Protein AF-A0A1M6SGI1-F1 (afdb_monomer_lite)

Foldseek 3Di:
DDWDWDQAPVRDTDIDDLVVLLVLLVPDLQWDDKDWPQVVDPDQKTKIKTFTDLVVLVVVCCVVCVPDDDDDDPVQQVVQVVVLVVVVVVSQVVSQVVCCVPRNANQKAKDKDWLDRDNVVGTIMMIMIHRNRDHNVVRNVVRVVCCVVVVSD

Structure (mmCIF, N/CA/C/O backbone):
data_AF-A0A1M6SGI1-F1
#
_entry.id   AF-A0A1M6SGI1-F1
#
loop_
_atom_site.group_PDB
_atom_site.id
_atom_site.type_symbol
_atom_site.label_atom_id
_atom_site.label_alt_id
_atom_site.label_comp_id
_atom_site.label_asym_id
_atom_site.label_entity_id
_atom_site.label_seq_id
_atom_site.pdbx_PDB_ins_code
_atom_site.Cartn_x
_atom_site.Cartn_y
_atom_site.Cartn_z
_atom_site.occupancy
_atom_site.B_iso_or_equiv
_atom_site.auth_seq_id
_atom_site.auth_comp_id
_atom_site.auth_asym_id
_atom_site.auth_atom_id
_atom_site.pdbx_PDB_model_num
ATOM 1 N N . MET A 1 1 ? -14.610 9.132 0.129 1.00 84.94 1 MET A N 1
ATOM 2 C CA . MET A 1 1 ? -13.738 9.368 1.307 1.00 84.94 1 MET A CA 1
ATOM 3 C C . MET A 1 1 ? -14.290 8.590 2.481 1.00 84.94 1 MET A C 1
ATOM 5 O O . MET A 1 1 ? -15.375 8.897 2.982 1.00 84.94 1 MET A O 1
ATOM 9 N N . LYS A 1 2 ? -13.537 7.582 2.907 1.00 93.00 2 LYS A N 1
ATOM 10 C CA . LYS A 1 2 ? -13.925 6.625 3.937 1.00 93.00 2 LYS A CA 1
ATOM 11 C C . LYS A 1 2 ? -13.289 7.003 5.268 1.00 93.00 2 LYS A C 1
ATOM 13 O O . LYS A 1 2 ? -12.186 7.530 5.308 1.00 93.00 2 LYS A O 1
ATOM 18 N N . ASN A 1 3 ? -13.989 6.737 6.365 1.00 92.88 3 ASN A N 1
ATOM 19 C CA . ASN A 1 3 ? -13.474 6.956 7.714 1.00 92.88 3 ASN A CA 1
ATOM 20 C C . ASN A 1 3 ? -13.637 5.675 8.523 1.00 92.88 3 ASN A C 1
ATOM 22 O O . ASN A 1 3 ? -14.726 5.098 8.544 1.00 92.88 3 ASN A O 1
ATOM 26 N N . LEU A 1 4 ? -12.570 5.252 9.196 1.00 91.31 4 LEU A N 1
ATOM 27 C CA . LEU A 1 4 ? -12.577 4.109 10.101 1.00 91.31 4 LEU A CA 1
ATOM 28 C C . LEU A 1 4 ? -12.536 4.599 11.547 1.00 91.31 4 LEU A C 1
ATOM 30 O O . LEU A 1 4 ? -11.720 5.450 11.899 1.00 91.31 4 LEU A O 1
ATOM 34 N N . ARG A 1 5 ? -13.425 4.049 12.377 1.00 89.75 5 ARG A N 1
ATOM 35 C CA . ARG A 1 5 ? -13.492 4.307 13.821 1.00 89.75 5 ARG A CA 1
ATOM 36 C C . ARG A 1 5 ? -12.829 3.170 14.567 1.00 89.75 5 ARG A C 1
ATOM 38 O O . ARG A 1 5 ? -13.257 2.021 14.445 1.00 89.75 5 ARG A O 1
ATOM 45 N N . LEU A 1 6 ? -11.791 3.497 15.322 1.00 87.94 6 LEU A N 1
ATOM 46 C CA . LEU A 1 6 ? -10.916 2.526 15.969 1.00 87.94 6 LEU A CA 1
ATOM 47 C C . LEU A 1 6 ? -10.634 2.958 17.408 1.00 87.94 6 LEU A C 1
ATOM 49 O O . LEU A 1 6 ? -10.766 4.131 17.753 1.00 87.94 6 LEU A O 1
ATOM 53 N N . LEU A 1 7 ? -10.231 2.011 18.249 1.00 83.81 7 LEU A N 1
ATOM 54 C CA . LEU A 1 7 ? -9.720 2.307 19.584 1.00 83.81 7 LEU A CA 1
ATOM 55 C C . LEU A 1 7 ? -8.192 2.337 19.525 1.00 83.81 7 LEU A C 1
ATOM 57 O O . LEU A 1 7 ? -7.572 1.364 19.106 1.00 83.81 7 LEU A O 1
ATOM 61 N N . SER A 1 8 ? -7.601 3.449 19.951 1.00 83.06 8 SER A N 1
ATOM 62 C CA . SER A 1 8 ? -6.150 3.560 20.154 1.00 83.06 8 SER A CA 1
ATOM 63 C C . SER A 1 8 ? -5.679 2.758 21.377 1.00 83.06 8 SER A C 1
ATOM 65 O O . SER A 1 8 ? -6.493 2.338 22.207 1.00 83.06 8 SER A O 1
ATOM 67 N N . GLN A 1 9 ? -4.359 2.622 21.550 1.00 80.75 9 GLN A N 1
ATOM 68 C CA . GLN A 1 9 ? -3.719 1.981 22.714 1.00 80.75 9 GLN A CA 1
ATOM 69 C C . GLN A 1 9 ? -4.244 2.506 24.066 1.00 80.75 9 GLN A C 1
ATOM 71 O O . GLN A 1 9 ? -4.374 1.752 25.026 1.00 80.75 9 GLN A O 1
ATOM 76 N N . ASN A 1 10 ? -4.598 3.794 24.141 1.00 85.12 10 ASN A N 1
ATOM 77 C CA . ASN A 1 10 ? -5.084 4.438 25.366 1.00 85.12 10 ASN A CA 1
ATOM 78 C C . ASN A 1 10 ? -6.615 4.351 25.540 1.00 85.12 10 ASN A C 1
ATOM 80 O O . ASN A 1 10 ? -7.183 5.107 26.328 1.00 85.12 10 ASN A O 1
ATOM 84 N N . ALA A 1 11 ? -7.291 3.476 24.784 1.00 81.50 11 ALA A N 1
ATOM 85 C CA . ALA A 1 11 ? -8.750 3.335 24.735 1.00 81.50 11 ALA A CA 1
ATOM 86 C C . ALA A 1 11 ? -9.502 4.622 24.332 1.00 81.50 11 ALA A C 1
ATOM 88 O O . ALA A 1 11 ? -10.689 4.779 24.622 1.00 81.50 11 ALA A O 1
ATOM 89 N N . VAL A 1 12 ? -8.820 5.539 23.638 1.00 85.56 12 VAL A N 1
ATOM 90 C CA . VAL A 1 12 ? -9.430 6.729 23.033 1.00 85.56 12 VAL A CA 1
ATOM 91 C C . VAL A 1 12 ? -9.896 6.366 21.628 1.00 85.56 12 VAL A C 1
ATOM 93 O O . VAL A 1 12 ? -9.118 5.797 20.857 1.00 85.56 12 VAL A O 1
ATOM 96 N N . GLU A 1 13 ? -11.148 6.691 21.295 1.00 89.44 13 GLU A N 1
ATOM 97 C CA . GLU A 1 13 ? -11.665 6.540 19.933 1.00 89.44 13 GLU A CA 1
ATOM 98 C C . GLU A 1 13 ? -10.918 7.493 18.993 1.00 89.44 13 GLU A C 1
ATOM 100 O O . GLU A 1 13 ? -10.863 8.704 19.224 1.00 89.44 13 GLU A O 1
ATOM 105 N N . VAL A 1 14 ? -10.343 6.935 17.934 1.00 90.88 14 VAL A N 1
ATOM 106 C CA . VAL A 1 14 ? -9.654 7.669 16.876 1.00 90.88 14 VAL A CA 1
ATOM 107 C C . VAL A 1 14 ? -10.369 7.436 15.551 1.00 90.88 14 VAL A C 1
ATOM 109 O O . VAL A 1 14 ? -10.895 6.354 15.282 1.00 90.88 14 VAL A O 1
ATOM 112 N N . ASN A 1 15 ? -10.399 8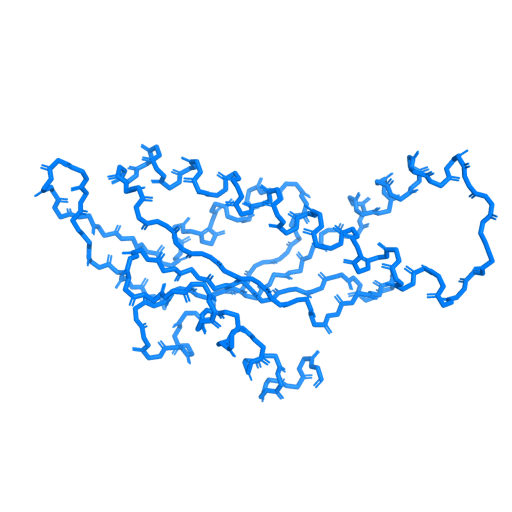.479 14.726 1.00 91.56 15 ASN A N 1
ATOM 113 C CA . ASN A 1 15 ? -10.906 8.409 13.363 1.00 91.56 15 ASN A CA 1
ATOM 114 C C . ASN A 1 15 ? -9.721 8.451 12.405 1.00 91.56 15 ASN A C 1
ATOM 116 O O . ASN A 1 15 ? -8.971 9.428 12.406 1.00 91.56 15 ASN A O 1
ATOM 120 N N . ILE A 1 16 ? -9.580 7.414 11.584 1.00 91.62 16 ILE A N 1
ATOM 121 C CA . ILE A 1 16 ? -8.617 7.395 10.484 1.00 91.62 16 ILE A CA 1
ATOM 122 C C . ILE A 1 16 ? -9.376 7.661 9.189 1.00 91.62 16 ILE A C 1
ATOM 124 O O . ILE A 1 16 ? -10.234 6.871 8.788 1.00 91.62 16 ILE A O 1
ATOM 128 N N . SER A 1 17 ? -9.067 8.791 8.559 1.00 94.38 17 SER A N 1
ATOM 129 C CA . SER A 1 17 ? -9.593 9.171 7.249 1.00 94.38 17 SER A CA 1
ATOM 130 C C . SER A 1 17 ? -8.739 8.554 6.146 1.00 94.38 17 SER A C 1
ATOM 132 O O . SER A 1 17 ? -7.511 8.586 6.230 1.00 94.38 17 SER A O 1
ATOM 134 N N . SER A 1 18 ? -9.373 8.045 5.089 1.00 96.25 18 SER A N 1
ATOM 135 C CA . SER A 1 18 ? -8.664 7.595 3.887 1.00 96.25 18 SER A CA 1
ATOM 136 C C . SER A 1 18 ? -7.860 8.720 3.232 1.00 96.25 18 SER A C 1
ATOM 138 O O . SER A 1 18 ? -6.770 8.489 2.723 1.00 96.25 18 SER A O 1
ATOM 140 N N . GLU A 1 19 ? -8.341 9.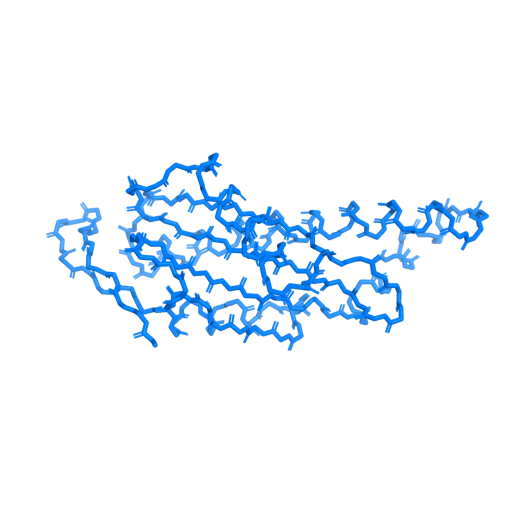959 3.339 1.00 96.81 19 GLU A N 1
ATOM 141 C CA . GLU A 1 19 ? -7.634 11.140 2.840 1.00 96.81 19 GLU A CA 1
ATOM 142 C C . GLU A 1 19 ? -6.364 11.441 3.650 1.00 96.81 19 GLU A C 1
ATOM 144 O O . GLU A 1 19 ? -5.339 11.806 3.086 1.00 96.81 19 GLU A O 1
ATOM 149 N N . ASP A 1 20 ? -6.387 11.257 4.974 1.00 95.75 20 ASP A N 1
ATOM 150 C CA . ASP A 1 20 ? -5.201 11.488 5.812 1.00 95.75 20 ASP A CA 1
ATOM 151 C C . ASP A 1 20 ? -4.075 10.521 5.428 1.00 95.75 20 ASP A C 1
ATOM 153 O O . ASP A 1 20 ? -2.924 10.928 5.300 1.00 95.75 20 ASP A O 1
ATOM 157 N N . ILE A 1 21 ? -4.419 9.249 5.222 1.00 96.94 21 ILE A N 1
ATOM 158 C CA . ILE A 1 21 ? -3.465 8.215 4.818 1.00 96.94 21 ILE A CA 1
ATOM 159 C C . ILE A 1 21 ? -2.987 8.441 3.380 1.00 96.94 21 ILE A C 1
ATOM 161 O O . ILE A 1 21 ? -1.794 8.317 3.125 1.00 96.94 21 ILE A O 1
ATOM 165 N N . LYS A 1 22 ? -3.875 8.840 2.460 1.00 97.88 22 LYS A N 1
ATOM 166 C CA . LYS A 1 22 ? -3.493 9.252 1.101 1.00 97.88 22 LYS A CA 1
ATOM 167 C C . LYS A 1 22 ? -2.406 10.329 1.136 1.00 97.88 22 LYS A C 1
ATOM 169 O O . LYS A 1 22 ? -1.363 10.146 0.523 1.00 97.88 22 LYS A O 1
ATOM 174 N N . ASN A 1 23 ? -2.611 11.389 1.921 1.00 96.69 23 ASN A N 1
ATOM 175 C CA . ASN A 1 23 ? -1.639 12.476 2.064 1.00 96.69 23 ASN A CA 1
ATOM 176 C C . ASN A 1 23 ? -0.296 12.008 2.657 1.00 96.69 23 ASN A C 1
ATOM 178 O O . ASN A 1 23 ? 0.746 12.568 2.328 1.00 96.69 23 ASN A O 1
ATOM 182 N N . MET A 1 24 ? -0.295 10.994 3.534 1.00 96.56 24 MET A N 1
ATOM 183 C CA . MET A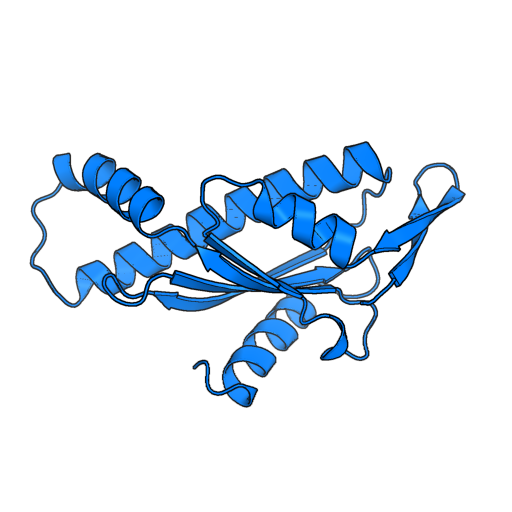 1 24 ? 0.953 10.385 4.018 1.00 96.56 24 MET A CA 1
ATOM 184 C C . MET A 1 24 ? 1.682 9.651 2.895 1.00 96.56 24 MET A C 1
ATOM 186 O O . MET A 1 24 ? 2.889 9.812 2.754 1.00 96.56 24 MET A O 1
ATOM 190 N N . ILE A 1 25 ? 0.957 8.879 2.082 1.00 97.25 25 ILE A N 1
ATOM 191 C CA . ILE A 1 25 ? 1.541 8.141 0.957 1.00 97.25 25 ILE A CA 1
ATOM 192 C C . ILE A 1 25 ? 2.106 9.113 -0.090 1.00 97.25 25 ILE A C 1
ATOM 194 O O . ILE A 1 25 ? 3.230 8.940 -0.545 1.00 97.25 25 ILE A O 1
ATOM 198 N N . GLU A 1 26 ? 1.379 10.185 -0.408 1.00 96.50 26 GLU A N 1
ATOM 199 C CA . GLU A 1 26 ? 1.826 11.233 -1.343 1.00 96.50 26 GLU A CA 1
ATOM 200 C C . GLU A 1 26 ? 3.077 11.991 -0.866 1.00 96.50 26 GLU A C 1
ATOM 202 O O . GLU A 1 26 ? 3.688 12.713 -1.647 1.00 96.50 26 GLU A O 1
ATOM 207 N N . SER A 1 27 ? 3.470 11.853 0.405 1.00 95.25 27 SER A N 1
ATOM 208 C CA . SER A 1 27 ? 4.685 12.487 0.927 1.00 95.25 27 SER A CA 1
ATOM 209 C C . SER A 1 27 ? 5.970 11.697 0.656 1.00 95.25 27 SER A C 1
ATOM 211 O O . SER A 1 27 ? 7.059 12.232 0.872 1.00 95.25 27 SER A O 1
ATOM 213 N N . PHE A 1 28 ? 5.874 10.448 0.187 1.00 94.00 28 PHE A N 1
ATOM 214 C CA . PHE A 1 28 ? 7.044 9.641 -0.153 1.00 94.00 28 PHE A CA 1
ATOM 215 C C . PHE A 1 28 ? 7.632 10.063 -1.505 1.00 94.00 28 PHE A C 1
ATOM 217 O O . PHE A 1 28 ? 6.922 10.116 -2.502 1.00 94.00 28 PHE A O 1
ATOM 224 N N . GLU A 1 29 ? 8.949 10.291 -1.569 1.00 91.19 29 GLU A N 1
ATOM 225 C CA . GLU A 1 29 ? 9.644 10.681 -2.815 1.00 91.19 29 GLU A CA 1
ATOM 226 C C . GLU A 1 29 ? 9.500 9.642 -3.941 1.00 91.19 29 GLU A C 1
ATOM 228 O O . GLU A 1 29 ? 9.551 9.981 -5.124 1.00 91.19 29 GLU A O 1
ATOM 233 N N . SER A 1 30 ? 9.294 8.377 -3.565 1.00 90.81 30 SER A N 1
ATOM 234 C CA . SER A 1 30 ? 9.083 7.255 -4.475 1.00 90.81 30 SER A CA 1
ATOM 235 C C . SER A 1 30 ? 7.687 7.214 -5.104 1.00 90.81 30 SER A C 1
ATOM 237 O O . SER A 1 30 ? 7.444 6.359 -5.953 1.00 90.81 30 SER A O 1
ATOM 239 N N . VAL A 1 31 ? 6.767 8.098 -4.709 1.00 94.12 31 VAL A N 1
ATOM 240 C CA . VAL A 1 31 ? 5.368 8.113 -5.154 1.00 94.12 31 VAL A CA 1
ATOM 241 C C . VAL A 1 31 ? 5.121 9.309 -6.071 1.00 94.12 31 VAL A C 1
ATOM 243 O O . VAL A 1 31 ? 5.465 10.440 -5.741 1.00 94.12 31 VAL A O 1
ATOM 246 N N . GLU A 1 32 ? 4.503 9.060 -7.224 1.00 94.62 32 GLU A N 1
ATOM 247 C CA . GLU A 1 32 ? 4.100 10.100 -8.179 1.00 94.62 32 GLU A CA 1
ATOM 248 C C . GLU A 1 32 ? 2.620 10.461 -8.030 1.00 94.62 32 GLU A C 1
ATOM 250 O O . GLU A 1 32 ? 2.259 11.637 -7.983 1.00 94.62 32 GLU A O 1
ATOM 255 N N . GLU A 1 33 ? 1.755 9.452 -7.926 1.00 95.69 33 GLU A N 1
ATOM 256 C CA . GLU A 1 33 ? 0.311 9.641 -7.817 1.00 95.69 33 GLU A CA 1
ATOM 257 C C . GLU A 1 33 ? -0.296 8.618 -6.858 1.00 95.69 33 GLU A C 1
ATOM 259 O O . GLU A 1 33 ? 0.074 7.442 -6.853 1.00 95.69 33 GLU A O 1
ATOM 264 N N . VAL A 1 34 ? -1.283 9.062 -6.077 1.00 97.62 34 VAL A N 1
ATOM 265 C CA . VAL A 1 34 ? -2.107 8.193 -5.237 1.00 97.62 34 VAL A CA 1
ATOM 266 C C . VAL A 1 34 ? -3.574 8.482 -5.495 1.00 97.62 34 VAL A C 1
ATOM 268 O O . VAL A 1 34 ? -4.038 9.620 -5.395 1.00 97.62 34 VAL A O 1
ATOM 271 N N . ARG A 1 35 ? -4.350 7.430 -5.727 1.00 97.44 35 ARG A N 1
ATOM 272 C CA . ARG A 1 35 ? -5.803 7.493 -5.814 1.00 97.44 35 ARG A CA 1
ATOM 273 C C . ARG A 1 35 ? -6.439 6.691 -4.687 1.00 97.44 35 ARG A C 1
ATOM 275 O O . ARG A 1 35 ? -6.221 5.492 -4.554 1.00 97.44 35 ARG A O 1
ATOM 282 N N . ASP A 1 36 ? -7.296 7.350 -3.909 1.00 97.56 36 ASP A N 1
ATOM 283 C CA . ASP A 1 36 ? -8.130 6.682 -2.908 1.00 97.56 36 ASP A CA 1
ATOM 284 C C . ASP A 1 36 ? -9.211 5.835 -3.599 1.00 97.56 36 ASP A C 1
ATOM 286 O O . ASP A 1 36 ? -10.075 6.346 -4.321 1.00 97.56 36 ASP A O 1
ATOM 290 N N . ILE A 1 37 ? -9.157 4.528 -3.361 1.00 97.06 37 ILE A N 1
ATOM 291 C CA . ILE A 1 37 ? -10.118 3.530 -3.846 1.00 97.06 37 ILE A CA 1
ATOM 292 C C . ILE A 1 37 ? -10.824 2.825 -2.678 1.00 97.06 37 ILE A C 1
ATOM 294 O O . ILE A 1 37 ? -11.457 1.787 -2.859 1.00 97.06 37 ILE A O 1
ATOM 298 N N . SER A 1 38 ? -10.763 3.388 -1.470 1.00 96.50 38 SER A N 1
ATOM 299 C CA . SER A 1 38 ? -11.331 2.803 -0.248 1.00 96.50 38 SER A CA 1
ATOM 300 C C . SER A 1 38 ? -12.839 2.549 -0.340 1.00 96.50 38 SER A C 1
ATOM 302 O O . SER A 1 38 ? -13.348 1.611 0.280 1.00 96.50 38 SER A O 1
ATOM 304 N N . ASP A 1 39 ? -13.552 3.362 -1.126 1.00 94.31 39 ASP A N 1
ATOM 305 C CA . ASP A 1 39 ? -14.997 3.235 -1.364 1.00 94.31 39 ASP A CA 1
ATOM 306 C C . ASP A 1 39 ? -15.353 2.005 -2.233 1.00 94.31 39 ASP A C 1
ATOM 308 O O . ASP A 1 39 ? -16.513 1.596 -2.276 1.00 94.31 39 ASP A O 1
ATOM 312 N N . MET A 1 40 ? -14.365 1.367 -2.876 1.00 92.38 40 MET A N 1
ATOM 313 C CA . MET A 1 40 ? -14.540 0.126 -3.648 1.00 92.38 40 MET A CA 1
ATOM 314 C C . MET A 1 40 ? -14.561 -1.130 -2.767 1.00 92.38 40 MET A C 1
ATOM 316 O O . MET A 1 40 ? -14.915 -2.213 -3.234 1.00 92.38 40 MET A O 1
ATOM 320 N N . PHE A 1 41 ? -14.211 -0.997 -1.485 1.00 89.75 41 PHE A N 1
ATOM 321 C CA . PHE A 1 41 ? -14.167 -2.098 -0.530 1.00 89.75 41 PHE A CA 1
ATOM 322 C C . PHE A 1 41 ? -15.262 -1.923 0.524 1.00 89.75 41 PHE A C 1
ATOM 324 O O . PHE A 1 41 ? -15.295 -0.929 1.250 1.00 89.75 41 PHE A O 1
ATOM 331 N N . SER A 1 42 ? -16.149 -2.911 0.657 1.00 78.62 42 SER A N 1
ATOM 332 C CA . SER A 1 42 ? -17.209 -2.904 1.678 1.00 78.62 42 SER A CA 1
ATO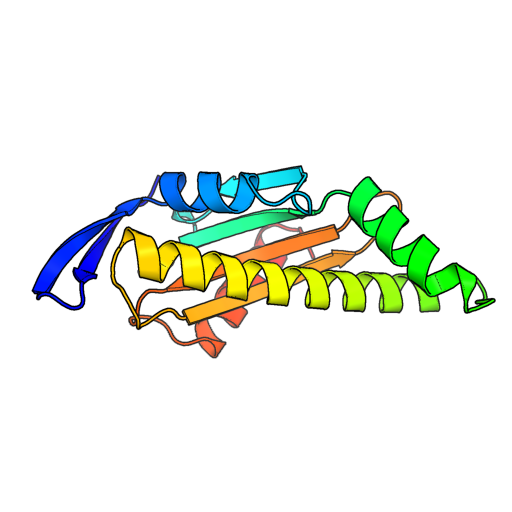M 333 C C . SER A 1 42 ? -16.696 -3.184 3.095 1.00 78.62 42 SER A C 1
ATOM 335 O O . SER A 1 42 ? -17.384 -2.907 4.072 1.00 78.62 42 SER A O 1
ATOM 337 N N . GLU A 1 43 ? -15.510 -3.777 3.206 1.00 77.62 43 GLU A N 1
ATOM 338 C CA . GLU A 1 43 ? -14.870 -4.164 4.466 1.00 77.62 43 GLU A CA 1
ATOM 339 C C . GLU A 1 43 ? -14.253 -2.940 5.163 1.00 77.62 43 GLU A C 1
ATOM 341 O O . GLU A 1 43 ? -14.118 -1.883 4.552 1.00 77.62 43 GLU A O 1
ATOM 346 N N . GLU A 1 44 ? -13.847 -3.045 6.432 1.00 89.06 44 GLU A N 1
ATOM 347 C CA . GLU A 1 44 ? -13.094 -1.983 7.127 1.00 89.06 44 GLU A CA 1
ATOM 348 C C . GLU A 1 44 ? -11.630 -1.932 6.670 1.00 89.06 44 GLU A C 1
ATOM 350 O O . GLU A 1 44 ? -10.689 -2.138 7.433 1.00 89.06 44 GLU A O 1
ATOM 355 N N . VAL A 1 45 ? -11.483 -1.690 5.372 1.00 94.75 45 VAL A N 1
ATOM 356 C CA . VAL A 1 45 ? -10.243 -1.646 4.612 1.00 94.75 45 VAL A CA 1
ATOM 357 C C . VAL A 1 45 ? -10.146 -0.283 3.949 1.00 94.75 45 VAL A C 1
ATOM 359 O O . VAL A 1 45 ? -11.139 0.227 3.412 1.00 94.75 45 VAL A O 1
ATOM 362 N N . LEU A 1 46 ? -8.954 0.297 3.995 1.00 96.69 46 LEU A N 1
ATOM 363 C CA . LEU A 1 46 ? -8.580 1.428 3.157 1.00 96.69 46 LEU A CA 1
ATOM 364 C C . LEU A 1 46 ? -7.787 0.900 1.968 1.00 96.69 46 LEU A C 1
ATOM 366 O O . LEU A 1 46 ? -6.997 -0.028 2.130 1.00 96.69 46 LEU A O 1
ATOM 370 N N . GLY A 1 47 ? -8.009 1.464 0.789 1.00 97.50 47 GLY A N 1
ATOM 371 C CA . GLY A 1 47 ? -7.353 1.019 -0.431 1.00 97.50 47 GLY A CA 1
ATOM 372 C C . GLY A 1 47 ? -6.836 2.191 -1.242 1.00 97.50 47 GLY A C 1
ATOM 373 O O . GLY A 1 47 ? -7.515 3.216 -1.342 1.00 97.50 47 GLY A O 1
ATOM 374 N N . TYR A 1 48 ? -5.669 2.008 -1.845 1.00 98.25 48 TYR A N 1
ATOM 375 C CA . TYR A 1 48 ? -4.979 3.021 -2.631 1.00 98.25 48 TYR A CA 1
ATOM 376 C C . TYR A 1 48 ? -4.425 2.397 -3.901 1.00 98.25 48 TYR A C 1
ATOM 378 O O . TYR A 1 48 ? -3.771 1.360 -3.844 1.00 98.25 48 TYR A O 1
ATOM 386 N N . ASP A 1 49 ? -4.695 3.038 -5.025 1.00 97.44 49 ASP A N 1
ATOM 387 C CA . ASP A 1 49 ? -4.019 2.783 -6.293 1.00 97.44 49 ASP A CA 1
ATOM 388 C C . ASP A 1 49 ? -2.867 3.788 -6.404 1.00 97.44 49 ASP A C 1
ATOM 390 O O . ASP A 1 49 ? -3.088 4.991 -6.240 1.00 97.44 49 ASP A O 1
ATOM 394 N N . ILE A 1 50 ? -1.640 3.293 -6.549 1.00 97.19 50 ILE A N 1
ATOM 395 C CA . ILE A 1 50 ? -0.405 4.066 -6.393 1.00 97.19 50 ILE A CA 1
ATOM 396 C C . ILE A 1 50 ? 0.451 3.890 -7.643 1.00 97.19 50 ILE A C 1
ATOM 398 O O . ILE A 1 50 ? 0.818 2.764 -7.987 1.00 97.19 50 ILE A O 1
ATOM 402 N N . ASN A 1 51 ? 0.823 5.010 -8.263 1.00 95.06 51 ASN A N 1
ATOM 403 C CA . ASN A 1 51 ? 1.881 5.064 -9.267 1.00 95.06 51 ASN A CA 1
ATOM 404 C C . ASN A 1 51 ? 3.176 5.534 -8.602 1.00 95.06 51 ASN A C 1
ATOM 406 O O . ASN A 1 51 ? 3.209 6.569 -7.927 1.00 95.06 51 ASN A O 1
ATOM 410 N N . LEU A 1 52 ? 4.240 4.760 -8.787 1.00 92.62 52 LEU A N 1
ATOM 411 C CA . LEU A 1 52 ? 5.571 5.109 -8.310 1.00 92.62 52 LEU A CA 1
ATOM 412 C C . LEU A 1 52 ? 6.268 6.058 -9.284 1.00 92.62 52 LEU A C 1
ATOM 414 O O . LEU A 1 52 ? 6.081 5.975 -10.496 1.00 92.62 52 LEU A O 1
ATOM 418 N N . ASN A 1 53 ? 7.122 6.911 -8.732 1.00 88.81 53 ASN A N 1
ATOM 419 C CA . ASN A 1 53 ? 7.897 7.890 -9.474 1.00 88.81 53 ASN A CA 1
ATOM 420 C C . ASN A 1 53 ? 8.964 7.211 -10.348 1.00 88.81 53 ASN A C 1
ATOM 422 O O . ASN A 1 53 ? 9.931 6.633 -9.842 1.00 88.81 53 ASN A O 1
ATOM 426 N N . GLY A 1 54 ? 8.791 7.316 -11.669 1.00 80.94 54 GLY A N 1
ATOM 427 C CA . GLY A 1 54 ? 9.698 6.736 -12.659 1.00 80.94 54 GLY A CA 1
ATOM 428 C C . GLY A 1 54 ? 11.138 7.247 -12.556 1.00 80.94 54 GLY A C 1
ATOM 429 O O . GLY A 1 54 ? 12.064 6.445 -12.657 1.00 80.94 54 GLY A O 1
ATOM 430 N N . ASP A 1 55 ? 11.342 8.536 -12.265 1.00 82.88 55 ASP A N 1
ATOM 431 C CA . ASP A 1 55 ? 12.683 9.121 -12.117 1.00 82.88 55 ASP A CA 1
ATOM 432 C C . ASP A 1 55 ? 13.411 8.537 -10.894 1.00 82.88 55 ASP A C 1
ATOM 434 O O . ASP A 1 55 ? 14.612 8.259 -10.940 1.00 82.88 55 ASP A O 1
ATOM 438 N N . TYR A 1 56 ? 12.678 8.308 -9.798 1.00 83.19 56 TYR A N 1
ATOM 439 C CA . TYR A 1 56 ? 13.217 7.689 -8.584 1.00 83.19 56 TYR A CA 1
ATOM 440 C C . TYR A 1 56 ? 13.637 6.235 -8.837 1.00 83.19 56 TYR A C 1
ATOM 442 O O . TYR A 1 56 ? 14.714 5.808 -8.415 1.00 83.19 56 TYR A O 1
ATOM 450 N N . ILE A 1 57 ? 12.817 5.485 -9.575 1.00 80.38 57 ILE A N 1
ATOM 451 C CA . ILE A 1 57 ? 13.126 4.107 -9.969 1.00 80.38 57 ILE A CA 1
ATOM 452 C C . ILE A 1 57 ? 14.333 4.075 -10.909 1.00 80.38 57 ILE A C 1
ATOM 454 O O . ILE A 1 57 ? 15.248 3.287 -10.688 1.00 80.38 57 ILE A O 1
ATOM 458 N N . GLU A 1 58 ? 14.386 4.943 -11.923 1.00 78.56 58 GLU A N 1
ATOM 459 C CA . GLU A 1 58 ? 15.517 5.010 -12.854 1.00 78.56 58 GLU A CA 1
ATOM 460 C C . GLU A 1 58 ? 16.826 5.344 -12.122 1.00 78.56 58 GLU A C 1
ATOM 462 O O . GLU A 1 58 ? 17.874 4.777 -12.435 1.00 78.56 58 GLU A O 1
ATOM 467 N N . MET A 1 59 ? 16.776 6.224 -11.119 1.00 82.75 59 MET A N 1
ATOM 468 C CA . MET A 1 59 ? 17.918 6.538 -10.261 1.00 82.75 59 MET A CA 1
ATOM 469 C C . MET A 1 59 ? 18.404 5.305 -9.486 1.00 82.75 59 MET A C 1
ATOM 471 O O . MET A 1 59 ? 19.589 4.982 -9.563 1.00 82.75 59 MET A O 1
ATOM 475 N N . ILE A 1 60 ? 17.505 4.581 -8.806 1.00 79.44 60 ILE A N 1
ATOM 476 C CA . ILE A 1 60 ? 17.850 3.342 -8.082 1.00 79.44 60 ILE A CA 1
ATOM 477 C C . ILE A 1 60 ? 18.434 2.300 -9.038 1.00 79.44 60 ILE A C 1
ATOM 479 O O . ILE A 1 60 ? 19.455 1.676 -8.742 1.00 79.44 60 ILE A O 1
ATOM 483 N N . LEU A 1 61 ? 17.807 2.124 -10.202 1.00 76.38 61 LEU A N 1
ATOM 484 C CA . LEU A 1 61 ? 18.275 1.186 -11.212 1.00 76.38 61 LEU A CA 1
ATOM 485 C C . LEU A 1 61 ? 19.658 1.567 -11.720 1.00 76.38 61 LEU A C 1
ATOM 487 O O . LEU A 1 61 ? 20.501 0.689 -11.828 1.00 76.38 61 LEU A O 1
ATOM 491 N N . LYS A 1 62 ? 19.939 2.845 -11.993 1.00 75.19 62 LYS A N 1
ATOM 492 C CA . LYS A 1 62 ? 21.281 3.295 -12.399 1.00 75.19 62 LYS A CA 1
ATOM 493 C C . LYS A 1 62 ? 22.326 2.984 -11.329 1.00 75.19 62 LYS A C 1
ATOM 495 O O . LYS A 1 62 ? 23.378 2.451 -11.669 1.00 75.19 62 LYS A O 1
ATOM 500 N N . GLU A 1 63 ? 22.028 3.236 -10.056 1.00 76.88 63 GLU A N 1
ATOM 501 C CA . GLU A 1 63 ? 22.935 2.906 -8.945 1.00 76.88 63 GLU A CA 1
ATOM 502 C C . GLU A 1 63 ? 23.220 1.395 -8.841 1.00 76.88 63 GLU A C 1
ATOM 504 O O . GLU A 1 63 ? 24.339 0.985 -8.520 1.00 76.88 63 GLU A O 1
ATOM 509 N N . GLN A 1 64 ? 22.234 0.547 -9.149 1.00 69.50 64 GLN A N 1
ATOM 510 C CA . GLN A 1 64 ? 22.396 -0.911 -9.153 1.00 69.50 64 GLN A CA 1
ATOM 511 C C . GLN A 1 64 ? 23.074 -1.433 -10.435 1.00 69.50 64 GLN A C 1
ATOM 513 O O . GLN A 1 64 ? 23.929 -2.320 -10.365 1.00 69.50 64 GLN A O 1
ATOM 518 N N . LEU A 1 65 ? 22.735 -0.867 -11.596 1.00 65.25 65 LEU A N 1
ATOM 519 C CA . LEU A 1 65 ? 23.191 -1.270 -12.931 1.00 65.25 65 LEU A CA 1
ATOM 520 C C . LEU A 1 65 ? 24.587 -0.754 -13.284 1.00 65.25 65 LEU A C 1
ATOM 522 O O . LEU A 1 65 ? 25.263 -1.387 -14.091 1.00 65.25 65 LEU A O 1
ATOM 526 N N . GLU A 1 66 ? 25.096 0.305 -12.644 1.00 59.41 66 GLU A N 1
ATOM 527 C CA . GLU A 1 66 ? 26.531 0.639 -12.723 1.00 59.41 66 GLU A CA 1
ATOM 528 C C . GLU A 1 66 ? 27.430 -0.549 -12.305 1.00 59.41 66 GLU A C 1
ATOM 530 O O . GLU A 1 66 ? 28.612 -0.584 -12.653 1.00 59.41 66 GLU A O 1
ATOM 535 N N . ASN A 1 67 ? 26.862 -1.570 -11.645 1.00 53.00 67 ASN A N 1
ATOM 536 C CA . ASN A 1 67 ? 27.530 -2.820 -11.292 1.00 53.00 67 ASN A CA 1
ATOM 537 C C . ASN A 1 67 ? 27.214 -4.027 -12.205 1.00 53.00 67 ASN A C 1
ATOM 539 O O . ASN A 1 67 ? 27.838 -5.074 -12.017 1.00 53.00 67 ASN A O 1
ATOM 543 N N . PHE A 1 68 ? 26.304 -3.932 -13.185 1.00 50.81 68 PHE A N 1
ATOM 544 C CA . PHE A 1 68 ? 25.882 -5.081 -14.003 1.00 50.81 68 PHE A CA 1
ATOM 545 C C . PHE A 1 68 ? 25.596 -4.734 -15.476 1.00 50.81 68 PHE A C 1
ATOM 547 O O . PHE A 1 68 ? 24.792 -3.867 -15.796 1.00 50.81 68 PHE A O 1
ATOM 554 N N . SER A 1 69 ? 26.220 -5.476 -16.396 1.00 49.47 69 SER A N 1
ATOM 555 C CA . SER A 1 69 ? 25.932 -5.442 -17.835 1.00 49.47 69 SER A CA 1
ATOM 556 C C . SER A 1 69 ? 24.877 -6.501 -18.184 1.00 49.47 69 SER A C 1
ATOM 558 O O . SER A 1 69 ? 25.245 -7.663 -18.365 1.00 49.47 69 SER A O 1
ATOM 560 N N . PHE A 1 70 ? 23.598 -6.125 -18.249 1.00 53.94 70 PHE A N 1
ATOM 561 C CA . PHE A 1 70 ? 22.493 -7.038 -18.585 1.00 53.94 70 PHE A CA 1
ATOM 562 C C . PHE A 1 70 ? 21.945 -6.827 -20.007 1.00 53.94 70 PHE A C 1
ATOM 564 O O . PHE A 1 70 ? 21.957 -5.709 -20.529 1.00 53.94 70 PHE A O 1
ATOM 571 N N . ASP A 1 71 ? 21.495 -7.928 -20.621 1.00 51.56 71 ASP A N 1
ATOM 572 C CA . ASP A 1 71 ? 20.829 -7.974 -21.928 1.00 51.56 71 ASP A CA 1
ATOM 573 C C . ASP A 1 71 ? 19.315 -7.705 -21.748 1.00 51.56 71 ASP A C 1
ATOM 575 O O . ASP A 1 71 ? 18.701 -8.073 -20.754 1.00 51.56 71 ASP A O 1
ATOM 579 N N . LEU A 1 72 ? 18.708 -6.984 -22.693 1.00 55.84 72 LEU A N 1
ATOM 580 C CA . LEU A 1 72 ? 17.963 -5.763 -22.351 1.00 55.84 72 LEU A CA 1
ATOM 581 C C . LEU A 1 72 ? 16.421 -5.809 -22.318 1.00 55.84 72 LEU A C 1
ATOM 583 O O . LEU A 1 72 ? 15.845 -4.736 -22.233 1.00 55.84 72 LEU A O 1
ATOM 587 N N . ASP A 1 73 ? 15.728 -6.953 -22.340 1.00 58.88 73 ASP A N 1
ATOM 588 C CA . ASP A 1 73 ? 14.244 -6.917 -22.404 1.00 58.88 73 ASP A CA 1
ATOM 589 C C . ASP A 1 73 ? 13.523 -7.729 -21.305 1.00 58.88 73 ASP A C 1
ATOM 591 O O . ASP A 1 73 ? 12.764 -7.154 -20.522 1.00 58.88 73 ASP A O 1
ATOM 595 N N . ASP A 1 74 ? 13.766 -9.038 -21.178 1.00 57.59 74 ASP A N 1
ATOM 596 C CA . ASP A 1 74 ? 13.019 -9.869 -20.211 1.00 57.59 74 ASP A CA 1
ATOM 597 C C . ASP A 1 74 ? 13.515 -9.696 -18.758 1.00 57.59 74 ASP A C 1
ATOM 599 O O . ASP A 1 74 ? 12.709 -9.630 -17.829 1.00 57.59 74 ASP A O 1
ATOM 603 N N . GLU A 1 75 ? 14.829 -9.548 -18.550 1.00 67.94 75 GLU A N 1
ATOM 604 C CA . GLU A 1 75 ? 15.424 -9.359 -17.215 1.00 67.94 75 GLU A CA 1
ATOM 605 C C . GLU A 1 75 ? 15.075 -7.987 -16.615 1.00 67.94 75 GLU A C 1
ATOM 607 O O . GLU A 1 75 ? 14.958 -7.848 -15.400 1.00 67.94 75 GLU A O 1
ATOM 612 N N . ILE A 1 76 ? 14.827 -6.974 -17.451 1.00 74.69 76 ILE A N 1
ATOM 613 C CA . ILE A 1 76 ? 14.460 -5.630 -16.983 1.00 74.69 76 ILE A CA 1
ATOM 614 C C . ILE A 1 76 ? 13.085 -5.634 -16.320 1.00 74.69 76 ILE A C 1
ATOM 616 O O . ILE A 1 76 ? 12.903 -4.984 -15.293 1.00 74.69 76 ILE A O 1
ATOM 620 N N . SER A 1 77 ? 12.128 -6.386 -16.866 1.00 76.00 77 SER A N 1
ATOM 621 C CA . SER A 1 77 ? 10.782 -6.475 -16.290 1.00 76.00 77 SER A CA 1
ATOM 622 C C . SER A 1 77 ? 10.793 -7.167 -14.924 1.00 76.00 77 SER A C 1
ATOM 624 O O . SER A 1 77 ? 10.099 -6.730 -14.007 1.00 76.00 77 SER A O 1
ATOM 626 N N . GLU A 1 78 ? 11.605 -8.218 -14.765 1.00 81.94 78 GLU A N 1
ATOM 627 C CA . GLU A 1 78 ? 11.782 -8.909 -13.482 1.00 81.94 78 GLU A CA 1
ATOM 628 C C . GLU A 1 78 ? 12.451 -7.993 -12.451 1.00 81.94 78 GLU A C 1
ATOM 630 O O . GLU A 1 78 ? 11.916 -7.818 -11.357 1.00 81.94 78 GLU A O 1
ATOM 635 N N . ILE A 1 79 ? 13.532 -7.304 -12.830 1.00 83.44 79 ILE A N 1
ATOM 636 C CA . ILE A 1 79 ? 14.210 -6.330 -11.963 1.00 83.44 79 ILE A CA 1
ATOM 637 C C . ILE A 1 79 ? 13.256 -5.198 -11.555 1.00 83.44 79 ILE A C 1
ATOM 639 O O . ILE A 1 79 ? 13.198 -4.841 -10.380 1.00 83.44 79 ILE A O 1
ATOM 643 N N . LEU A 1 80 ? 12.484 -4.634 -12.490 1.00 85.31 80 LEU A N 1
ATOM 644 C CA . LEU A 1 80 ? 11.498 -3.589 -12.194 1.00 85.31 80 LEU A CA 1
ATOM 645 C C . LEU A 1 80 ? 10.441 -4.078 -11.207 1.00 85.31 80 LEU A C 1
ATOM 647 O O . LEU A 1 80 ? 10.070 -3.346 -10.290 1.00 85.31 80 LEU A O 1
ATOM 651 N N . PHE A 1 81 ? 9.968 -5.312 -11.371 1.00 87.38 81 PHE A N 1
ATOM 652 C CA . PHE A 1 81 ? 9.015 -5.912 -10.448 1.00 87.38 81 PHE A CA 1
ATOM 653 C C . PHE A 1 81 ? 9.625 -6.111 -9.053 1.00 87.38 81 PHE A C 1
ATOM 655 O O . PHE A 1 81 ? 8.988 -5.775 -8.056 1.00 87.38 81 PHE A O 1
ATOM 662 N N . GLU A 1 82 ? 10.871 -6.577 -8.962 1.00 88.06 82 GLU A N 1
ATOM 663 C CA . GLU A 1 82 ? 11.594 -6.683 -7.690 1.00 88.06 82 GLU A CA 1
ATOM 664 C C . GLU A 1 82 ? 11.785 -5.312 -7.023 1.00 88.06 82 GLU A C 1
ATOM 666 O O . GLU A 1 82 ? 11.544 -5.169 -5.822 1.00 88.06 82 GLU A O 1
ATOM 671 N N . GLN A 1 83 ? 12.143 -4.274 -7.790 1.00 86.88 83 GLN A N 1
ATOM 672 C CA . GLN A 1 83 ? 12.252 -2.911 -7.259 1.00 86.88 83 GLN A CA 1
ATOM 673 C C . GLN A 1 83 ? 10.893 -2.377 -6.791 1.00 86.88 83 GLN A C 1
ATOM 675 O O . GLN A 1 83 ? 10.818 -1.726 -5.749 1.00 86.88 83 GLN A O 1
ATOM 680 N N . ALA A 1 84 ? 9.809 -2.680 -7.511 1.00 88.88 84 ALA A N 1
ATOM 681 C CA . ALA A 1 84 ? 8.453 -2.330 -7.097 1.00 88.88 84 ALA A CA 1
ATOM 682 C C . ALA A 1 84 ? 8.110 -2.926 -5.729 1.00 88.88 84 ALA A C 1
ATOM 684 O O . ALA A 1 84 ? 7.555 -2.236 -4.874 1.00 88.88 84 ALA A O 1
ATOM 685 N N . GLN A 1 85 ? 8.452 -4.200 -5.520 1.00 90.88 85 GLN A N 1
ATOM 686 C CA . GLN A 1 85 ? 8.238 -4.886 -4.249 1.00 90.88 85 GLN A CA 1
ATOM 687 C C . GLN A 1 85 ? 9.091 -4.271 -3.139 1.00 90.88 85 GLN A C 1
ATOM 689 O O . GLN A 1 85 ? 8.571 -3.932 -2.081 1.00 90.88 85 GLN A O 1
ATOM 694 N N . TYR A 1 86 ? 10.374 -4.027 -3.406 1.00 90.62 86 TYR A N 1
ATOM 695 C CA . TYR A 1 86 ? 11.270 -3.388 -2.444 1.00 90.62 86 TYR A CA 1
ATOM 696 C C . TYR A 1 86 ? 10.766 -2.004 -1.998 1.00 90.62 86 TYR A C 1
ATOM 698 O O . TYR A 1 86 ? 10.709 -1.711 -0.802 1.00 90.62 86 TYR A O 1
ATOM 706 N N . ILE A 1 87 ? 10.342 -1.161 -2.944 1.00 90.38 87 ILE A N 1
ATOM 707 C CA . ILE A 1 87 ? 9.760 0.155 -2.644 1.00 90.38 87 ILE A CA 1
ATOM 708 C C . ILE A 1 87 ? 8.433 -0.001 -1.889 1.00 90.38 87 ILE A C 1
ATOM 710 O O . ILE A 1 87 ? 8.189 0.732 -0.929 1.00 90.38 87 ILE A O 1
ATOM 714 N N . GLY A 1 88 ? 7.589 -0.952 -2.299 1.00 92.75 88 GLY A N 1
ATOM 715 C CA . GLY A 1 88 ? 6.326 -1.266 -1.634 1.00 92.75 88 GLY A CA 1
ATOM 716 C C . GLY A 1 88 ? 6.514 -1.643 -0.164 1.00 92.75 88 GLY A C 1
ATOM 717 O O . GLY A 1 88 ? 5.798 -1.121 0.691 1.00 92.75 88 GLY A O 1
ATOM 718 N N . ASP A 1 89 ? 7.508 -2.478 0.139 1.00 94.00 89 ASP A N 1
ATOM 719 C CA . ASP A 1 89 ? 7.847 -2.897 1.502 1.00 94.00 89 ASP A CA 1
ATOM 720 C C . ASP A 1 89 ? 8.307 -1.707 2.357 1.00 94.00 89 ASP A C 1
ATOM 722 O O . ASP A 1 89 ? 7.739 -1.459 3.422 1.00 94.00 89 ASP A O 1
ATOM 726 N N . ILE A 1 90 ? 9.254 -0.901 1.859 1.00 92.56 90 ILE A N 1
ATOM 727 C CA . ILE A 1 90 ? 9.740 0.299 2.567 1.00 92.56 90 ILE A CA 1
ATOM 728 C C . ILE A 1 90 ? 8.606 1.288 2.830 1.00 92.56 90 ILE A C 1
ATOM 730 O O . ILE A 1 90 ? 8.490 1.845 3.923 1.00 92.56 90 ILE A O 1
ATOM 734 N N . MET A 1 91 ? 7.766 1.530 1.825 1.00 93.81 91 MET A N 1
ATOM 735 C CA . MET A 1 91 ? 6.634 2.441 1.947 1.00 93.81 91 MET A CA 1
ATOM 736 C C . MET A 1 91 ? 5.656 1.963 3.022 1.00 93.81 91 MET A C 1
ATOM 738 O O . MET A 1 91 ? 5.184 2.765 3.827 1.00 93.81 91 MET A O 1
ATOM 742 N N . VAL A 1 92 ? 5.357 0.664 3.052 1.00 95.25 92 VAL A N 1
ATOM 743 C CA . VAL A 1 92 ? 4.472 0.058 4.051 1.00 95.25 92 VAL A CA 1
ATOM 744 C C . VAL A 1 92 ? 5.054 0.166 5.459 1.00 95.25 92 VAL A C 1
ATOM 746 O O . VAL A 1 92 ? 4.310 0.512 6.381 1.00 95.25 92 VAL A O 1
ATOM 749 N N . ASP A 1 93 ? 6.350 -0.092 5.626 1.00 95.19 93 ASP A N 1
ATOM 750 C CA . ASP A 1 93 ? 7.027 0.009 6.921 1.00 95.19 93 ASP A CA 1
ATOM 751 C C . ASP A 1 93 ? 7.020 1.453 7.442 1.00 95.19 93 ASP A C 1
ATOM 753 O O . ASP A 1 93 ? 6.569 1.705 8.561 1.00 95.19 93 ASP A O 1
ATOM 757 N N . ASN A 1 94 ? 7.390 2.425 6.605 1.00 94.81 94 ASN A N 1
ATOM 758 C CA . ASN A 1 94 ? 7.347 3.843 6.978 1.00 94.81 94 ASN A CA 1
ATOM 759 C C . ASN A 1 94 ? 5.915 4.319 7.273 1.00 94.81 94 ASN A C 1
ATOM 761 O O . ASN A 1 94 ? 5.673 5.078 8.214 1.00 94.81 94 ASN A O 1
ATOM 765 N N . LEU A 1 95 ? 4.935 3.871 6.481 1.00 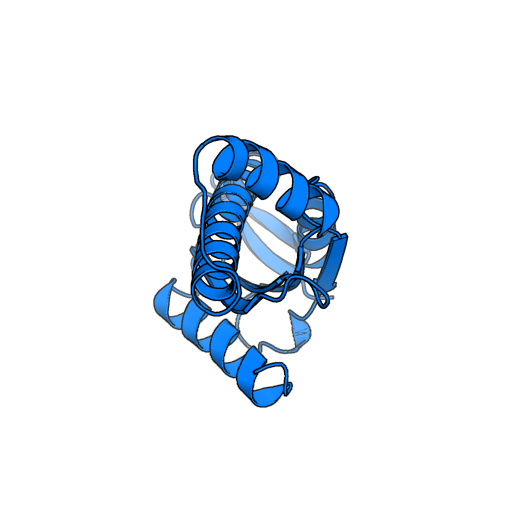95.19 95 LEU A N 1
ATOM 766 C CA . LEU A 1 95 ? 3.534 4.221 6.698 1.00 95.19 95 LEU A CA 1
ATOM 767 C C . LEU A 1 95 ? 3.023 3.670 8.032 1.00 95.19 95 LEU A C 1
ATOM 769 O O . LEU A 1 95 ? 2.279 4.358 8.736 1.00 95.19 95 LEU A O 1
ATOM 773 N N . LYS A 1 96 ? 3.433 2.452 8.396 1.00 94.50 96 LYS A N 1
ATOM 774 C CA . LYS A 1 96 ? 3.121 1.858 9.696 1.00 94.50 96 LYS A CA 1
ATOM 775 C C . LYS A 1 96 ? 3.668 2.715 10.836 1.00 94.50 96 LYS A C 1
ATOM 777 O O . LYS A 1 96 ? 2.908 3.010 11.756 1.00 94.50 96 LYS A O 1
ATOM 782 N N . GLU A 1 97 ? 4.925 3.153 10.755 1.00 93.50 97 GLU A N 1
ATOM 783 C CA . GLU A 1 97 ? 5.528 4.042 11.759 1.00 93.50 97 GLU A CA 1
ATOM 784 C C . GLU A 1 97 ? 4.739 5.354 11.897 1.00 93.50 97 GLU A C 1
ATOM 786 O O . GLU A 1 97 ? 4.359 5.737 13.005 1.00 93.50 97 GLU A O 1
ATOM 791 N N . TYR A 1 98 ? 4.378 6.004 10.784 1.00 93.25 98 TYR A N 1
ATOM 792 C CA . TYR A 1 98 ? 3.576 7.235 10.820 1.00 93.25 98 TYR A CA 1
ATOM 793 C C . TYR A 1 98 ? 2.194 7.046 11.441 1.00 93.25 98 TYR A C 1
ATOM 795 O O . TYR A 1 98 ? 1.704 7.911 12.177 1.00 93.25 98 TYR A O 1
ATOM 803 N N . ILE A 1 99 ? 1.546 5.924 11.143 1.00 92.38 99 ILE A N 1
ATOM 804 C CA . ILE A 1 99 ? 0.240 5.583 11.700 1.00 92.38 99 ILE A CA 1
ATOM 805 C C . ILE A 1 99 ? 0.349 5.324 13.202 1.00 92.38 99 ILE A C 1
ATOM 807 O O . ILE A 1 99 ? -0.481 5.827 13.967 1.00 92.38 99 ILE A O 1
ATOM 811 N N . GLU A 1 100 ? 1.352 4.559 13.628 1.00 91.88 100 GLU A N 1
ATOM 812 C CA . GLU A 1 100 ? 1.588 4.248 15.035 1.00 91.88 100 GLU A CA 1
ATOM 813 C C . GLU A 1 100 ? 1.865 5.528 15.833 1.00 91.88 100 GLU A C 1
ATOM 815 O O . GLU A 1 100 ? 1.233 5.766 16.868 1.00 91.88 100 GLU A O 1
ATOM 820 N N . ASP A 1 101 ? 2.710 6.415 15.309 1.00 91.50 101 ASP A N 1
ATOM 821 C CA . ASP A 1 101 ? 3.044 7.683 15.954 1.00 91.50 101 ASP A CA 1
ATOM 822 C C . ASP A 1 101 ? 1.851 8.639 16.043 1.00 91.50 101 ASP A C 1
ATOM 824 O O . ASP A 1 101 ? 1.609 9.246 17.097 1.00 91.50 101 ASP A O 1
ATOM 828 N N . ARG A 1 102 ? 1.079 8.774 14.957 1.00 91.69 102 ARG A N 1
ATOM 829 C CA . ARG A 1 102 ? -0.035 9.731 14.880 1.00 91.69 102 ARG A CA 1
ATOM 830 C C . ARG A 1 102 ? -1.282 9.249 15.611 1.00 91.69 102 ARG A C 1
ATOM 832 O O . ARG A 1 102 ? -1.924 10.045 16.298 1.00 91.69 102 ARG A O 1
ATOM 839 N N . TYR A 1 103 ? -1.652 7.980 15.450 1.00 91.12 103 TYR A N 1
ATOM 840 C CA . TYR A 1 103 ? -2.929 7.445 15.933 1.00 91.12 103 TYR A CA 1
ATOM 841 C C . TYR A 1 103 ? -2.790 6.512 17.139 1.00 91.12 103 TYR A C 1
ATOM 843 O O . TYR A 1 103 ? -3.810 6.181 17.750 1.00 91.12 103 TYR A O 1
ATOM 851 N N . ARG A 1 104 ? -1.564 6.118 17.520 1.00 89.94 104 ARG A N 1
ATOM 852 C CA . ARG A 1 104 ? -1.300 5.165 18.614 1.00 89.94 104 ARG A CA 1
ATOM 853 C C . ARG A 1 104 ? -2.045 3.845 18.399 1.00 89.94 104 ARG A C 1
ATOM 855 O O . ARG A 1 104 ? -2.773 3.390 19.283 1.00 89.94 104 ARG A O 1
ATOM 862 N N . ILE A 1 105 ? -1.909 3.269 17.205 1.00 87.56 105 ILE A N 1
ATOM 863 C CA . ILE A 1 105 ? -2.484 1.971 16.819 1.00 87.56 105 ILE A CA 1
ATOM 864 C C . ILE A 1 105 ? -1.343 1.016 16.465 1.00 87.56 105 ILE A C 1
ATOM 866 O O . ILE A 1 105 ? -0.557 1.324 15.580 1.00 87.56 105 ILE A O 1
ATOM 870 N N . GLU A 1 106 ? -1.276 -0.141 17.131 1.00 81.94 106 GLU A N 1
ATOM 871 C CA . GLU A 1 106 ? -0.268 -1.184 16.843 1.00 81.94 106 GLU A CA 1
ATOM 872 C C . GLU A 1 106 ? -0.775 -2.228 15.847 1.00 81.94 106 GLU A C 1
ATOM 874 O O . GLU A 1 106 ? 0.003 -2.829 15.104 1.00 81.94 106 GLU A O 1
ATOM 879 N N . ASP A 1 107 ? -2.088 -2.475 15.848 1.00 86.81 107 ASP A N 1
ATOM 880 C CA . ASP A 1 107 ? -2.689 -3.469 14.971 1.00 86.81 107 ASP A CA 1
ATOM 881 C C . ASP A 1 107 ? -2.859 -2.869 13.578 1.00 86.81 107 ASP A C 1
ATOM 883 O O . ASP A 1 107 ? -3.871 -2.246 13.261 1.00 86.81 107 ASP A O 1
ATOM 887 N N . PHE A 1 108 ? -1.809 -3.014 12.778 1.00 91.56 108 PHE A N 1
ATOM 888 C CA . PHE A 1 108 ? -1.726 -2.579 11.395 1.00 91.56 108 PHE A CA 1
ATOM 889 C C . PHE A 1 108 ? -1.440 -3.791 10.512 1.00 91.56 108 PHE A C 1
ATOM 891 O O . PHE A 1 108 ? -0.453 -4.507 10.693 1.00 91.56 108 PHE A O 1
ATOM 898 N N . GLN A 1 109 ? -2.330 -4.024 9.557 1.00 94.44 109 GLN A N 1
ATOM 899 C CA . GLN A 1 109 ? -2.217 -5.049 8.534 1.00 94.44 109 GLN A CA 1
ATOM 900 C C . GLN A 1 109 ? -2.229 -4.355 7.179 1.00 94.44 109 GLN A C 1
ATOM 902 O O . GLN A 1 109 ? -3.081 -3.508 6.913 1.00 94.44 109 GLN A O 1
ATOM 907 N N . SER A 1 110 ? -1.319 -4.749 6.306 1.00 95.62 110 SER A N 1
ATOM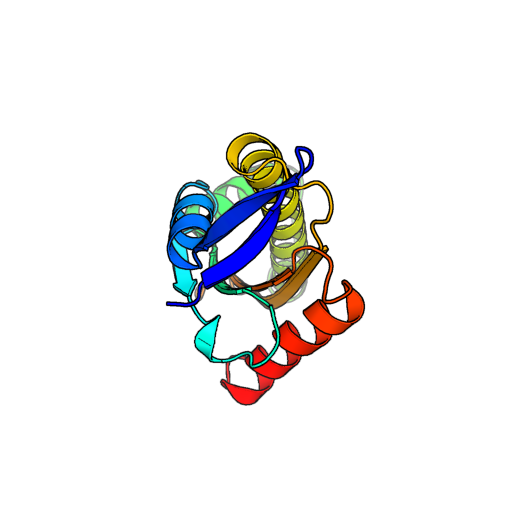 908 C CA . SER A 1 110 ? -1.202 -4.216 4.956 1.00 95.62 110 SER A CA 1
ATOM 909 C C . SER A 1 110 ? -0.929 -5.346 3.978 1.00 95.62 110 SER A C 1
ATOM 911 O O . SER A 1 110 ? -0.403 -6.392 4.357 1.00 95.62 110 SER A O 1
ATOM 913 N N . ALA A 1 111 ? -1.297 -5.146 2.722 1.00 96.81 111 ALA A N 1
ATOM 914 C CA . ALA A 1 111 ? -0.814 -5.932 1.598 1.00 96.81 111 ALA A CA 1
ATOM 915 C C . ALA A 1 111 ? -0.890 -5.080 0.334 1.00 96.81 111 ALA A C 1
ATOM 917 O O . ALA A 1 111 ? -1.785 -4.238 0.216 1.00 96.81 111 ALA A O 1
ATOM 918 N N . TYR A 1 112 ? -0.005 -5.336 -0.621 1.00 97.19 112 TYR A N 1
ATOM 919 C CA . TYR A 1 112 ? -0.078 -4.726 -1.940 1.00 97.19 112 TYR A CA 1
ATOM 920 C C . TYR A 1 112 ? 0.042 -5.775 -3.050 1.00 97.19 112 TYR A C 1
ATOM 922 O O . TYR A 1 112 ? 0.597 -6.853 -2.842 1.00 97.19 112 TYR A O 1
ATOM 930 N N . ASP A 1 113 ? -0.507 -5.466 -4.224 1.00 96.56 113 ASP A N 1
ATOM 931 C CA . ASP A 1 113 ? -0.328 -6.246 -5.455 1.00 96.56 113 ASP A CA 1
ATOM 932 C C . ASP A 1 113 ? 0.132 -5.301 -6.568 1.00 96.56 113 ASP A C 1
ATOM 934 O O . ASP A 1 113 ? -0.602 -4.381 -6.948 1.00 96.56 113 ASP A O 1
ATOM 938 N N . VAL A 1 114 ? 1.351 -5.526 -7.064 1.00 94.75 114 VAL A N 1
ATOM 939 C CA . VAL A 1 114 ? 1.924 -4.814 -8.213 1.00 94.75 114 VAL A CA 1
ATOM 940 C C . VAL A 1 114 ? 1.236 -5.335 -9.473 1.00 94.75 114 VAL A C 1
ATOM 942 O O . VAL A 1 114 ? 1.282 -6.533 -9.762 1.00 94.75 114 VAL A O 1
ATOM 945 N N . TYR A 1 115 ? 0.563 -4.451 -10.207 1.00 93.00 115 TYR A N 1
ATOM 946 C CA . TYR A 1 115 ? -0.182 -4.819 -11.417 1.00 93.00 115 TYR A CA 1
ATOM 947 C C . TYR A 1 115 ? 0.517 -4.396 -12.707 1.00 93.00 115 TYR A C 1
ATOM 949 O O . TYR A 1 115 ? 0.226 -4.959 -13.759 1.00 93.00 115 TYR A O 1
ATOM 957 N N . LYS A 1 116 ? 1.444 -3.440 -12.622 1.00 89.94 116 LYS A N 1
ATOM 958 C CA . LYS A 1 116 ? 2.215 -2.924 -13.752 1.00 89.94 116 LYS A CA 1
ATOM 959 C C . LYS A 1 116 ? 3.636 -2.631 -13.293 1.00 89.94 116 LYS A C 1
ATOM 961 O O . LYS A 1 116 ? 3.820 -1.979 -12.269 1.00 89.94 116 LYS A O 1
ATOM 966 N N . ALA A 1 117 ? 4.617 -3.087 -14.058 1.00 86.94 117 ALA A N 1
ATOM 967 C CA . ALA A 1 117 ? 6.014 -2.718 -13.895 1.00 86.94 117 ALA A CA 1
ATOM 968 C C . ALA A 1 117 ? 6.628 -2.586 -15.292 1.00 86.94 117 ALA A C 1
ATOM 970 O O . ALA A 1 117 ? 7.015 -3.581 -15.895 1.00 86.94 117 ALA A O 1
ATOM 971 N N . ASP A 1 118 ? 6.632 -1.366 -15.823 1.00 82.75 118 ASP A N 1
ATOM 972 C CA . ASP A 1 118 ? 7.131 -1.060 -17.164 1.00 82.75 118 ASP A CA 1
ATOM 973 C C . ASP A 1 118 ? 7.966 0.224 -17.116 1.00 82.75 118 ASP A C 1
ATOM 975 O O . ASP A 1 118 ? 7.629 1.172 -16.408 1.00 82.75 118 ASP A O 1
ATOM 979 N N . ILE A 1 119 ? 9.068 0.264 -17.861 1.00 71.69 119 ILE A N 1
ATOM 980 C CA . ILE A 1 119 ? 9.992 1.405 -17.839 1.00 71.69 119 ILE A CA 1
ATOM 981 C C . ILE A 1 119 ? 9.402 2.672 -18.479 1.00 71.69 119 ILE A C 1
ATOM 983 O O . ILE A 1 119 ? 9.780 3.781 -18.115 1.00 71.69 119 ILE A O 1
ATOM 987 N N . ASN A 1 120 ? 8.479 2.517 -19.428 1.00 74.25 120 ASN A N 1
ATOM 988 C CA . ASN A 1 120 ? 7.843 3.613 -20.154 1.00 74.25 120 ASN A CA 1
ATOM 989 C C . ASN A 1 120 ? 6.516 4.019 -19.512 1.00 74.25 120 ASN A C 1
ATOM 991 O O . ASN A 1 120 ? 6.165 5.197 -19.517 1.00 74.25 120 ASN A O 1
ATOM 995 N N . GLU A 1 121 ? 5.758 3.045 -19.002 1.00 76.44 121 GLU A N 1
ATOM 996 C CA . GLU A 1 121 ? 4.444 3.290 -18.398 1.00 76.44 121 GLU A CA 1
ATOM 997 C C . GLU A 1 121 ? 4.494 3.469 -16.874 1.00 76.44 121 GLU A C 1
ATOM 999 O O . GLU A 1 121 ? 3.478 3.823 -16.269 1.00 76.44 121 GLU A O 1
ATOM 1004 N N . GLY A 1 122 ? 5.646 3.229 -16.247 1.00 79.00 122 GLY A N 1
ATOM 1005 C CA . GLY A 1 122 ? 5.858 3.320 -14.806 1.00 79.00 122 GLY A CA 1
ATOM 1006 C C . GLY A 1 122 ? 5.432 2.065 -14.043 1.00 79.00 122 GLY A C 1
ATOM 1007 O O . GLY A 1 122 ? 5.015 1.048 -14.608 1.00 79.00 122 GLY A O 1
ATOM 1008 N N . ILE A 1 123 ? 5.518 2.145 -12.716 1.00 89.12 123 ILE A N 1
ATOM 1009 C CA . ILE A 1 123 ? 5.168 1.046 -11.812 1.00 89.12 123 ILE A CA 1
ATOM 1010 C C . ILE A 1 123 ? 3.882 1.391 -11.064 1.00 89.12 123 ILE A C 1
ATOM 1012 O O . ILE A 1 123 ? 3.794 2.437 -10.425 1.00 89.12 123 ILE A O 1
ATOM 1016 N N . GLY A 1 124 ? 2.901 0.492 -11.141 1.00 94.12 124 GLY A N 1
ATOM 1017 C CA . GLY A 1 124 ? 1.599 0.622 -10.493 1.00 94.12 124 GLY A CA 1
ATOM 1018 C C . GLY A 1 124 ? 1.357 -0.496 -9.483 1.00 94.12 124 GLY A C 1
ATOM 1019 O O . GLY A 1 124 ? 1.540 -1.681 -9.793 1.00 94.12 124 GLY A O 1
ATOM 1020 N N . LEU A 1 125 ? 0.915 -0.131 -8.281 1.00 96.44 125 LEU A N 1
ATOM 1021 C CA . LEU A 1 125 ? 0.544 -1.076 -7.232 1.00 96.44 125 LEU A CA 1
ATOM 1022 C C . LEU A 1 125 ? -0.760 -0.676 -6.548 1.00 96.44 125 LEU A C 1
ATOM 1024 O O . LEU A 1 125 ? -1.047 0.500 -6.342 1.00 96.44 125 LEU A O 1
ATOM 1028 N N . THR A 1 126 ? -1.529 -1.681 -6.137 1.00 97.88 126 THR A N 1
ATOM 1029 C CA . THR A 1 126 ? -2.703 -1.477 -5.286 1.00 97.88 126 THR A CA 1
ATOM 1030 C C . THR A 1 126 ? -2.356 -1.857 -3.859 1.00 97.88 126 THR A C 1
ATOM 1032 O O . THR A 1 126 ? -2.091 -3.027 -3.592 1.00 97.88 126 THR A O 1
ATOM 1035 N N . LEU A 1 127 ? -2.393 -0.893 -2.943 1.00 98.06 127 LEU A N 1
ATOM 1036 C CA . LEU A 1 127 ? -2.187 -1.065 -1.507 1.00 98.06 127 LEU A CA 1
ATOM 1037 C C . LEU A 1 127 ? -3.530 -1.184 -0.786 1.00 98.06 127 LEU A C 1
ATOM 1039 O O . LEU A 1 127 ? -4.451 -0.404 -1.012 1.00 98.06 127 LEU A O 1
ATOM 1043 N N . THR A 1 128 ? -3.628 -2.125 0.145 1.00 97.62 128 THR A N 1
ATOM 1044 C CA . THR A 1 128 ? -4.788 -2.300 1.024 1.00 97.62 128 THR A CA 1
ATOM 1045 C C . THR A 1 128 ? -4.342 -2.363 2.474 1.00 97.62 128 THR A C 1
ATOM 1047 O O . THR A 1 128 ? -3.364 -3.032 2.804 1.00 97.62 128 THR A O 1
ATOM 1050 N N . LEU A 1 129 ? -5.061 -1.657 3.343 1.00 96.69 129 LEU A N 1
ATOM 1051 C CA . LEU A 1 129 ? -4.731 -1.466 4.752 1.00 96.69 129 LEU A CA 1
ATOM 1052 C C . LEU A 1 129 ? -5.921 -1.822 5.637 1.00 96.69 129 LEU A C 1
ATOM 1054 O O . LEU A 1 129 ? -7.069 -1.520 5.309 1.00 96.69 129 LEU A O 1
ATOM 1058 N N . SER A 1 130 ? -5.645 -2.397 6.798 1.00 94.69 130 SER A N 1
ATOM 1059 C CA . SER A 1 130 ? -6.620 -2.684 7.845 1.00 94.69 130 SER A CA 1
ATOM 1060 C C . SER A 1 130 ? -5.993 -2.478 9.213 1.00 94.69 130 SER A C 1
ATOM 1062 O O . SER A 1 130 ? -4.816 -2.753 9.425 1.00 94.69 130 SER A O 1
ATOM 1064 N N . PHE A 1 131 ? -6.815 -2.051 10.164 1.00 92.25 131 PHE A N 1
ATOM 1065 C CA . PHE A 1 131 ? -6.397 -1.794 11.536 1.00 92.25 131 PHE A CA 1
ATOM 1066 C C . PHE A 1 131 ? -6.972 -2.862 12.482 1.00 92.25 131 PHE A C 1
ATOM 1068 O O . PHE A 1 131 ? -7.814 -2.577 13.334 1.00 92.25 131 PHE A O 1
ATOM 1075 N N . GLY A 1 132 ? -6.617 -4.127 12.219 1.00 83.75 132 GLY A N 1
ATOM 1076 C CA . GLY A 1 132 ? -6.970 -5.301 13.035 1.00 83.75 132 GLY A CA 1
ATOM 1077 C C . GLY A 1 132 ? -8.192 -6.127 12.620 1.00 83.75 132 GLY A C 1
ATOM 1078 O O . GLY A 1 132 ? -8.411 -7.222 13.139 1.00 83.75 132 GLY A O 1
ATOM 1079 N N . LYS A 1 133 ? -8.998 -5.668 11.656 1.00 85.25 133 LYS A N 1
ATOM 1080 C CA . LYS A 1 133 ? -10.240 -6.370 11.258 1.00 85.25 133 LYS A CA 1
ATOM 1081 C C . LYS A 1 133 ? -10.054 -7.369 10.123 1.00 85.25 133 LYS A C 1
ATOM 1083 O O . LYS A 1 133 ? -10.749 -8.382 10.067 1.00 85.25 133 LYS A O 1
ATOM 1088 N N . VAL A 1 134 ? -9.111 -7.094 9.234 1.00 91.88 134 VAL A N 1
ATOM 1089 C CA . VAL A 1 134 ? -8.807 -7.901 8.052 1.00 91.88 134 VAL A CA 1
ATOM 1090 C C . VAL A 1 134 ? -7.328 -8.274 8.065 1.00 91.88 134 VAL A C 1
ATOM 1092 O O . VAL A 1 134 ? -6.466 -7.427 8.296 1.00 91.88 134 VAL A O 1
ATOM 1095 N N . LYS A 1 135 ? -7.042 -9.563 7.855 1.00 93.56 135 LYS A N 1
ATOM 1096 C CA . LYS A 1 135 ? -5.680 -10.120 7.859 1.00 93.56 135 LYS A CA 1
ATOM 1097 C C . LYS A 1 135 ? -4.991 -9.926 6.509 1.00 93.56 135 LYS A C 1
ATOM 1099 O O . LYS A 1 135 ? -5.664 -9.957 5.480 1.00 93.56 135 LYS A O 1
ATOM 1104 N N . HIS A 1 136 ? -3.656 -9.885 6.522 1.00 93.19 136 HIS A N 1
ATOM 1105 C CA . HIS A 1 136 ? -2.792 -9.765 5.338 1.00 93.19 136 HIS A CA 1
ATOM 1106 C C . HIS A 1 136 ? -3.252 -10.581 4.112 1.00 93.19 136 HIS A C 1
ATOM 1108 O O . HIS A 1 136 ? -3.452 -10.015 3.046 1.00 93.19 136 HIS A O 1
ATOM 1114 N N . GLY A 1 137 ? -3.501 -11.891 4.249 1.00 94.44 137 GLY A N 1
ATOM 1115 C CA . GLY A 1 137 ? -3.890 -12.722 3.097 1.00 94.44 137 GLY A CA 1
ATOM 1116 C C . GLY A 1 137 ? -5.183 -12.262 2.410 1.00 94.44 137 GLY A C 1
ATOM 1117 O O . GLY A 1 137 ? -5.272 -12.264 1.187 1.00 94.44 137 GLY A O 1
ATOM 1118 N N . LYS A 1 138 ? -6.166 -11.789 3.188 1.00 95.75 138 LYS A N 1
ATOM 1119 C CA . LYS A 1 138 ? -7.410 -11.239 2.639 1.00 95.75 138 LYS A CA 1
ATOM 1120 C C . LYS A 1 138 ? -7.183 -9.869 2.000 1.00 95.75 138 LYS A C 1
ATOM 1122 O O . LYS A 1 138 ? -7.769 -9.595 0.962 1.00 95.75 138 LYS A O 1
ATOM 1127 N N . LEU A 1 139 ? -6.321 -9.039 2.586 1.00 96.81 139 LEU A N 1
ATOM 1128 C CA . LEU A 1 139 ? -5.916 -7.758 2.000 1.00 96.81 139 LEU A CA 1
ATOM 1129 C C . LEU A 1 139 ? -5.282 -7.965 0.617 1.00 96.81 139 LEU A C 1
ATOM 1131 O O . LEU A 1 139 ? -5.713 -7.346 -0.353 1.00 96.81 139 LEU A O 1
ATOM 1135 N N . TYR A 1 140 ? -4.365 -8.928 0.491 1.00 96.75 140 TYR A N 1
ATOM 1136 C CA . TYR A 1 140 ? -3.757 -9.267 -0.796 1.00 96.75 140 TYR A CA 1
ATOM 1137 C C . TYR A 1 140 ? -4.804 -9.708 -1.833 1.00 96.75 140 TYR A C 1
ATOM 1139 O O . TYR A 1 140 ? -4.798 -9.236 -2.970 1.00 96.75 140 TYR A O 1
ATOM 1147 N N . GLU A 1 141 ? -5.759 -10.561 -1.442 1.00 96.44 141 GLU A N 1
ATOM 1148 C CA . GLU A 1 141 ? -6.869 -10.947 -2.323 1.00 96.44 141 GLU A CA 1
ATOM 1149 C C . GLU A 1 141 ? -7.692 -9.741 -2.794 1.00 96.44 141 GLU A C 1
ATOM 1151 O O . GLU A 1 141 ? -8.099 -9.697 -3.955 1.00 96.44 141 GLU A O 1
ATOM 1156 N N . LEU A 1 142 ? -7.967 -8.771 -1.916 1.00 96.12 142 LEU A N 1
ATOM 1157 C CA . LEU A 1 142 ? -8.712 -7.562 -2.275 1.00 96.12 142 LEU A CA 1
ATOM 1158 C C . LEU A 1 142 ? -7.943 -6.712 -3.285 1.00 96.12 142 LEU A C 1
ATOM 1160 O O . LEU A 1 142 ? -8.530 -6.320 -4.294 1.00 96.12 142 LEU A O 1
ATOM 1164 N N . ALA A 1 143 ? -6.651 -6.478 -3.044 1.00 96.38 143 ALA A N 1
ATOM 1165 C CA . ALA A 1 143 ? -5.784 -5.743 -3.962 1.00 96.38 143 ALA A CA 1
ATOM 1166 C C . ALA A 1 143 ? -5.742 -6.418 -5.342 1.00 96.38 143 ALA A C 1
ATOM 1168 O O . ALA A 1 143 ? -6.046 -5.796 -6.361 1.00 96.38 143 ALA A O 1
ATOM 1169 N N . SER A 1 144 ? -5.483 -7.727 -5.376 1.00 96.50 144 SER A N 1
ATOM 1170 C CA . SER A 1 144 ? -5.384 -8.476 -6.631 1.00 96.50 144 SER A CA 1
ATOM 1171 C C . SER A 1 144 ? -6.710 -8.561 -7.392 1.00 96.50 144 SER A C 1
ATOM 1173 O O . SER A 1 144 ? -6.743 -8.475 -8.622 1.00 96.50 144 SER A O 1
ATOM 1175 N N . ASN A 1 145 ? -7.833 -8.703 -6.684 1.00 94.62 145 ASN A N 1
ATOM 1176 C CA . ASN A 1 145 ? -9.151 -8.710 -7.316 1.00 94.62 145 ASN A CA 1
ATOM 1177 C C . ASN A 1 145 ? -9.539 -7.331 -7.852 1.00 94.62 145 ASN A C 1
ATOM 1179 O O . ASN A 1 145 ? -10.161 -7.258 -8.912 1.00 94.62 145 ASN A O 1
ATOM 1183 N N . PHE A 1 146 ? -9.172 -6.250 -7.158 1.00 95.00 146 PHE A N 1
ATOM 1184 C CA . PHE A 1 146 ? -9.356 -4.898 -7.677 1.00 95.00 146 PHE A CA 1
ATOM 1185 C C . PHE A 1 146 ? -8.607 -4.722 -9.001 1.00 95.00 146 PHE A C 1
ATOM 1187 O O . PHE A 1 146 ? -9.228 -4.338 -9.990 1.00 95.00 146 PHE A O 1
ATOM 1194 N N . ASN A 1 147 ? -7.329 -5.109 -9.055 1.00 93.69 147 ASN A N 1
ATOM 1195 C CA . ASN A 1 147 ? -6.510 -5.015 -10.267 1.00 93.69 147 ASN A CA 1
ATOM 1196 C C . ASN A 1 147 ? -7.167 -5.726 -11.465 1.00 93.69 147 ASN A C 1
ATOM 1198 O O . ASN A 1 147 ? -7.333 -5.133 -12.532 1.00 93.69 147 ASN A O 1
ATOM 1202 N N . LYS A 1 148 ? -7.629 -6.968 -11.263 1.00 92.44 148 LYS A N 1
ATOM 1203 C CA . LYS A 1 148 ? -8.309 -7.772 -12.297 1.00 92.44 148 LYS A CA 1
ATOM 1204 C C . LYS A 1 148 ? -9.632 -7.161 -12.762 1.00 92.44 148 LYS A C 1
ATOM 1206 O O . LYS A 1 148 ? -9.941 -7.178 -13.948 1.00 92.44 148 LYS A O 1
ATOM 1211 N N . ASN A 1 149 ? -10.439 -6.643 -11.837 1.00 92.00 149 ASN A N 1
ATOM 1212 C CA . ASN A 1 149 ? -11.772 -6.123 -12.156 1.00 92.00 149 ASN A CA 1
ATOM 1213 C C . ASN A 1 149 ? -11.731 -4.725 -12.784 1.00 92.00 149 ASN A C 1
ATOM 1215 O O . ASN A 1 149 ? -12.639 -4.364 -13.532 1.00 92.00 149 ASN A O 1
ATOM 1219 N N . SER A 1 150 ? -10.691 -3.951 -12.482 1.00 87.81 150 SER A N 1
ATOM 1220 C CA . SER A 1 150 ? -10.487 -2.599 -13.005 1.00 87.81 150 SER A CA 1
ATOM 1221 C C . SER A 1 150 ? -9.787 -2.579 -14.368 1.00 87.81 150 SER A C 1
ATOM 1223 O O . SER A 1 150 ? -9.635 -1.507 -14.946 1.00 87.81 150 SER A O 1
ATOM 1225 N N . GLY A 1 151 ? -9.376 -3.741 -14.895 1.00 84.56 151 GLY A N 1
ATOM 1226 C CA . GLY A 1 151 ? -8.628 -3.842 -16.152 1.00 84.56 151 GLY A CA 1
ATOM 1227 C C . GLY A 1 151 ? -7.201 -3.299 -16.054 1.00 84.56 151 GLY A C 1
ATOM 1228 O O . GLY A 1 151 ? -6.630 -2.912 -17.068 1.00 84.56 151 GLY A O 1
ATOM 1229 N N . LEU A 1 152 ? -6.651 -3.241 -14.836 1.00 80.25 152 LEU A N 1
ATOM 1230 C CA . LEU A 1 152 ? -5.263 -2.850 -14.578 1.00 80.25 152 LEU A CA 1
ATOM 1231 C C . LEU A 1 152 ? -4.287 -4.015 -14.810 1.00 80.25 152 LEU A C 1
ATOM 1233 O O . LEU A 1 152 ? -3.084 -3.794 -14.880 1.00 80.25 152 LEU A O 1
ATOM 1237 N N . ARG A 1 153 ? -4.810 -5.246 -14.897 1.00 71.44 153 ARG A N 1
ATOM 1238 C CA . ARG A 1 153 ? -4.072 -6.496 -15.087 1.00 71.44 153 ARG A CA 1
ATOM 1239 C C . ARG A 1 153 ? -4.762 -7.392 -16.108 1.00 71.44 153 ARG A C 1
ATOM 1241 O O . ARG A 1 153 ? -6.013 -7.351 -16.161 1.00 71.44 153 ARG A O 1
#

Organism: NCBI:txid1121266

Sequence (153 aa):
MKNLRLLSQNAVEVNISSEDIKNMIESFESVEEVRDISDMFSEEVLGYDINLNGDYIEMILKEQLENFSFDLDDEISEILFEQAQYIGDIMVDNLKEYIEDRYRIEDFQSAYDVYKADINEGIGLTLTLSFGKVKHGKLYELASNFNKNSGLR

pLDDT: mean 87.78, std 10.98, range [49.47, 98.25]

Radius of gyration: 16.4 Å; chains: 1; bounding box: 45×25×48 Å

Secondary structure (DSSP, 8-state):
--EEEEE-TTS-EEEEEHHHHHHHHTTSTTEEEEEE-GGG-SSS-EEEEEEE-HHHHHHHHHHHHTT----SSHHHHHHHHHHHHHHHHHHHHHHHHHHHHHH-----EEEEEEEEEETTTEEEEEEEEESSSS-HHHHHHHHHHHHHHTT--